Protein AF-A0A6B3GWR4-F1 (afdb_monomer_lite)

pLDDT: mean 88.77, std 10.56, range [52.94, 98.56]

Radius of gyration: 18.04 Å; chains: 1; bounding box: 40×30×46 Å

Secondary structure (DSSP, 8-state):
---HHHHTTS-HHHHHHHHHHHHH--S-SS---S-HHHHHHHHHHHHHHHHTT--HHHHHHHHHHHHHHHHHHHHHTT--

Sequence (80 aa):
WSDPKTLSAFPPELAEAMRINAERGVGYDRPRVLQVGRARDIVGRPLVAGILGQSVRPVVRDADAEFADFLVRDNRHKES

Foldseek 3Di:
DPDPVVLVVDDVVVSVVVVVCVVPPDPDPDQDFPCVVVLCVLVCQLVVCVVVVHDSVVSVVVSVVVNVVRSVVRVVVVVD

Structure (mmCIF, N/CA/C/O backbone):
data_AF-A0A6B3GWR4-F1
#
_entry.id   AF-A0A6B3GWR4-F1
#
loop_
_atom_site.group_PDB
_atom_site.id
_atom_site.type_symbol
_atom_site.label_atom_id
_atom_site.label_alt_id
_atom_site.label_comp_id
_atom_site.label_asym_id
_atom_site.label_entity_id
_atom_site.label_seq_id
_atom_site.pdbx_PDB_ins_code
_atom_site.Cartn_x
_atom_site.Cartn_y
_atom_site.Cartn_z
_atom_site.occupancy
_atom_site.B_iso_or_equiv
_atom_site.auth_seq_id
_atom_site.auth_comp_id
_atom_site.auth_asym_id
_atom_site.auth_atom_id
_atom_site.pdbx_PDB_model_nu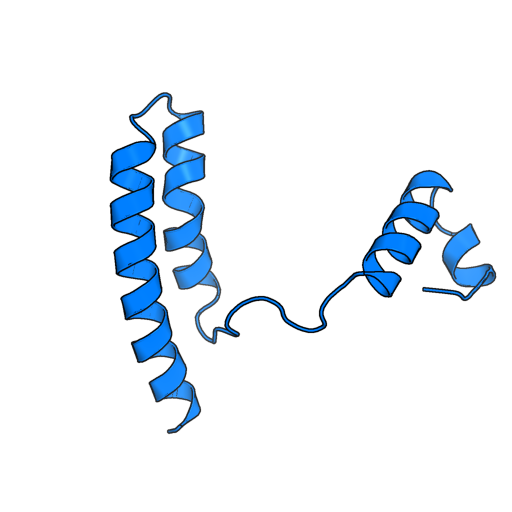m
ATOM 1 N N . TRP A 1 1 ? 10.487 -7.755 -22.872 1.00 67.12 1 TRP A N 1
ATOM 2 C CA . TRP A 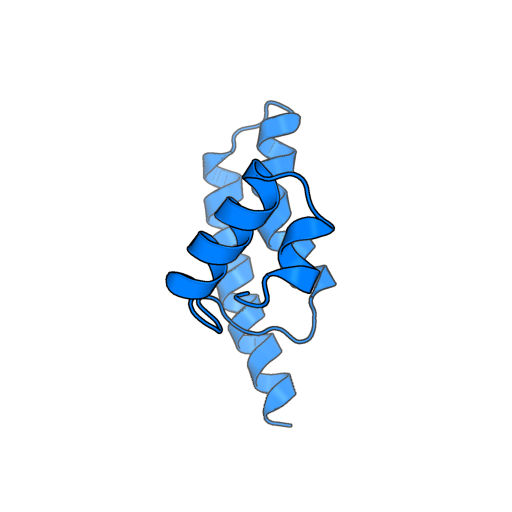1 1 ? 11.399 -6.609 -22.695 1.00 67.12 1 TRP A CA 1
ATOM 3 C C . TRP A 1 1 ? 12.763 -6.937 -23.286 1.00 67.12 1 TRP A C 1
ATOM 5 O O . TRP A 1 1 ? 13.754 -6.984 -22.575 1.00 67.12 1 TRP A O 1
ATOM 15 N N . SER A 1 2 ? 12.801 -7.220 -24.590 1.00 71.44 2 SER A N 1
ATOM 16 C CA . SER A 1 2 ? 14.004 -7.759 -25.248 1.00 71.44 2 SER A CA 1
ATOM 17 C C . SER A 1 2 ? 14.137 -7.294 -26.699 1.00 71.44 2 SER A C 1
ATOM 19 O O . SER A 1 2 ? 15.096 -7.658 -27.366 1.00 71.44 2 SER A O 1
ATOM 21 N N . ASP A 1 3 ? 13.166 -6.522 -27.200 1.00 82.25 3 ASP A N 1
ATOM 22 C CA . ASP A 1 3 ? 13.208 -5.970 -28.550 1.00 82.25 3 ASP A CA 1
ATOM 23 C C . ASP A 1 3 ? 14.113 -4.725 -28.556 1.00 82.25 3 ASP A C 1
ATOM 25 O O . ASP A 1 3 ? 13.767 -3.728 -27.911 1.00 82.25 3 ASP A O 1
ATOM 29 N N . PRO A 1 4 ? 15.243 -4.747 -29.285 1.00 74.19 4 PRO A N 1
ATOM 30 C CA . PRO A 1 4 ? 16.183 -3.632 -29.341 1.00 74.19 4 PRO A CA 1
ATOM 31 C C . PRO A 1 4 ? 15.551 -2.333 -29.853 1.00 74.19 4 PRO A C 1
ATOM 33 O O . PRO A 1 4 ? 15.925 -1.254 -29.394 1.00 74.19 4 PRO A O 1
ATOM 36 N N . LYS A 1 5 ? 14.567 -2.416 -30.764 1.00 80.12 5 LYS A N 1
ATOM 37 C CA . LYS A 1 5 ? 13.868 -1.227 -31.279 1.00 80.12 5 LYS A CA 1
ATOM 38 C C . LYS A 1 5 ? 13.041 -0.565 -30.183 1.00 80.12 5 LYS A C 1
ATOM 40 O O . LYS A 1 5 ? 13.121 0.646 -30.005 1.00 80.12 5 LYS A O 1
ATOM 45 N N . THR A 1 6 ? 12.318 -1.363 -29.402 1.00 76.00 6 THR A N 1
ATOM 46 C CA . THR A 1 6 ? 11.544 -0.882 -28.251 1.00 76.00 6 THR A CA 1
ATOM 47 C C . THR A 1 6 ? 12.451 -0.308 -27.156 1.00 76.00 6 THR A C 1
ATOM 49 O O . THR A 1 6 ? 12.135 0.732 -26.590 1.00 76.00 6 THR A O 1
ATOM 52 N N . LEU A 1 7 ? 13.602 -0.931 -26.879 1.00 75.38 7 LEU A N 1
ATOM 53 C CA . LEU A 1 7 ? 14.530 -0.459 -25.840 1.00 75.38 7 LEU A CA 1
ATOM 54 C C . LEU A 1 7 ? 15.228 0.857 -26.217 1.00 75.38 7 LEU A C 1
ATOM 56 O O . LEU A 1 7 ? 15.449 1.685 -25.341 1.00 75.38 7 LEU A O 1
ATOM 60 N N . SER A 1 8 ? 15.508 1.093 -27.506 1.00 82.00 8 SER A N 1
ATOM 61 C CA . SER A 1 8 ? 16.107 2.356 -27.974 1.00 82.00 8 SER A CA 1
ATOM 62 C C . SER A 1 8 ? 15.213 3.593 -27.801 1.00 82.00 8 SER A C 1
ATOM 64 O O . SER A 1 8 ? 15.706 4.714 -27.892 1.00 82.00 8 SER A O 1
ATOM 66 N N . ALA A 1 9 ? 13.915 3.402 -27.535 1.00 88.81 9 ALA A N 1
ATOM 67 C CA . ALA A 1 9 ? 12.971 4.489 -27.275 1.00 88.81 9 ALA A CA 1
ATOM 68 C C . ALA A 1 9 ? 13.026 5.009 -25.826 1.00 88.81 9 ALA A C 1
ATOM 70 O O . ALA A 1 9 ? 12.421 6.037 -25.520 1.00 88.81 9 ALA A O 1
ATOM 71 N N . PHE A 1 10 ? 13.733 4.312 -24.932 1.00 87.75 10 PHE A N 1
ATOM 72 C CA . PHE A 1 10 ? 13.847 4.664 -23.521 1.00 87.75 10 PHE A CA 1
ATOM 73 C C . PHE A 1 10 ? 15.291 5.034 -23.162 1.00 87.75 10 PHE A C 1
ATOM 75 O O . PHE A 1 10 ? 16.230 4.536 -23.787 1.00 87.75 10 PHE A O 1
ATOM 82 N N . PRO A 1 11 ? 15.502 5.871 -22.128 1.00 94.06 11 PRO A N 1
ATOM 83 C CA . PRO A 1 11 ? 16.826 6.065 -21.554 1.00 94.06 11 PRO A CA 1
ATOM 84 C C . PRO A 1 11 ? 17.473 4.714 -21.198 1.00 94.06 11 PRO A C 1
ATOM 86 O O . PRO A 1 11 ? 16.769 3.840 -20.679 1.00 94.06 11 PRO A O 1
ATOM 89 N N . PRO A 1 12 ? 18.791 4.535 -21.417 1.00 90.00 12 PRO A N 1
ATOM 90 C CA . PRO A 1 12 ? 19.462 3.249 -21.209 1.00 90.00 12 PRO A CA 1
ATOM 91 C C . PRO A 1 12 ? 19.228 2.640 -19.820 1.00 90.00 12 PRO A C 1
ATOM 93 O O . PRO A 1 12 ? 19.006 1.439 -19.691 1.00 90.00 12 PRO A O 1
ATOM 96 N N . GLU A 1 13 ? 19.207 3.478 -18.783 1.00 92.00 13 GLU A N 1
ATOM 97 C CA . GLU A 1 13 ? 18.980 3.061 -17.395 1.00 92.00 13 GLU A CA 1
ATOM 98 C C . GLU A 1 13 ? 17.560 2.522 -17.168 1.00 92.00 13 GLU A C 1
ATOM 100 O O . GLU A 1 13 ? 17.373 1.520 -16.478 1.00 92.00 13 GLU A O 1
ATOM 105 N N . LEU A 1 14 ? 16.553 3.149 -17.787 1.00 89.12 14 LEU A N 1
ATOM 106 C CA . LEU A 1 14 ? 15.167 2.692 -17.711 1.00 89.12 14 LEU A CA 1
ATOM 107 C C . LEU A 1 14 ? 14.987 1.374 -18.474 1.00 89.12 14 LEU A C 1
ATOM 109 O O . LEU A 1 14 ? 14.363 0.450 -17.957 1.00 89.12 14 LEU A O 1
ATOM 113 N N . ALA A 1 15 ? 15.570 1.267 -19.670 1.00 90.94 15 ALA A N 1
ATOM 114 C CA . ALA A 1 15 ? 15.545 0.050 -20.475 1.00 90.94 15 ALA A CA 1
ATOM 115 C C . ALA A 1 15 ? 16.143 -1.150 -19.715 1.00 90.94 15 ALA A C 1
ATOM 117 O O . ALA A 1 15 ? 15.545 -2.231 -19.690 1.00 90.94 15 ALA A O 1
ATOM 118 N N . GLU A 1 16 ? 17.274 -0.948 -19.035 1.00 91.12 16 GLU A N 1
ATOM 119 C CA . GLU A 1 16 ? 17.906 -1.992 -18.225 1.00 91.12 16 GLU A CA 1
ATOM 120 C C . GLU A 1 16 ? 17.078 -2.345 -16.982 1.00 91.12 16 GLU A C 1
ATOM 122 O O . GLU A 1 16 ? 16.864 -3.525 -16.697 1.00 91.12 16 GLU A O 1
ATOM 127 N N . ALA A 1 17 ? 16.525 -1.352 -16.276 1.00 90.81 17 ALA A N 1
ATOM 128 C CA . ALA A 1 17 ? 15.643 -1.599 -15.135 1.00 90.81 17 ALA A CA 1
ATOM 129 C C . ALA A 1 17 ? 14.400 -2.413 -15.532 1.00 90.81 17 ALA A C 1
ATOM 131 O O . ALA A 1 17 ? 14.001 -3.334 -14.817 1.00 90.81 17 ALA A O 1
ATOM 132 N N . MET A 1 18 ? 13.810 -2.116 -16.692 1.00 87.56 18 MET A N 1
ATOM 133 C CA . MET A 1 18 ? 12.667 -2.853 -17.234 1.00 87.56 18 MET A CA 1
ATOM 134 C C . MET A 1 18 ? 13.034 -4.288 -17.619 1.00 87.56 18 MET A C 1
ATOM 136 O O . MET A 1 18 ? 12.251 -5.202 -17.359 1.00 87.56 18 MET A O 1
ATOM 140 N N . ARG A 1 19 ? 14.226 -4.512 -18.187 1.00 88.12 19 ARG A N 1
ATOM 141 C CA . ARG A 1 19 ? 14.732 -5.858 -18.494 1.00 88.12 19 ARG A CA 1
ATOM 142 C C . ARG A 1 19 ? 14.921 -6.682 -17.221 1.00 88.12 19 ARG A C 1
ATOM 144 O O . ARG A 1 19 ? 14.371 -7.776 -17.121 1.00 88.12 19 ARG A O 1
ATOM 151 N N . ILE A 1 20 ? 15.610 -6.128 -16.220 1.00 90.81 20 ILE A N 1
ATOM 152 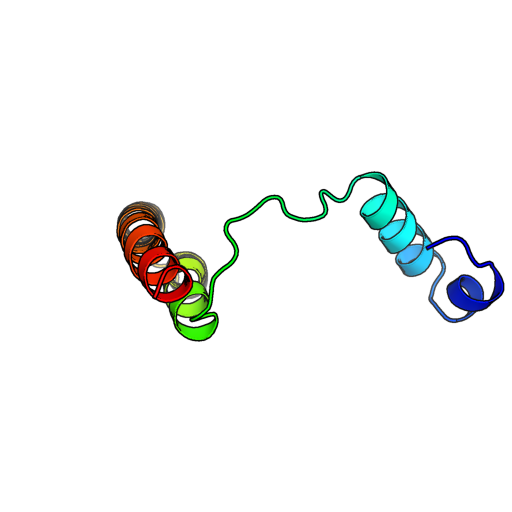C CA . ILE A 1 20 ? 15.815 -6.782 -14.918 1.00 90.81 20 ILE A CA 1
ATOM 153 C C . ILE A 1 20 ? 14.471 -7.069 -14.238 1.00 90.81 20 ILE A C 1
ATOM 155 O O . ILE A 1 20 ? 14.271 -8.156 -13.692 1.00 90.81 20 ILE A O 1
ATOM 159 N N . ASN A 1 21 ? 13.537 -6.114 -14.272 1.00 86.44 21 ASN A N 1
ATOM 160 C CA . ASN A 1 21 ? 12.202 -6.296 -13.714 1.00 86.44 21 ASN A CA 1
ATOM 161 C C . ASN A 1 21 ? 11.425 -7.401 -14.437 1.00 86.44 21 ASN A C 1
ATOM 163 O O . ASN A 1 21 ? 10.774 -8.194 -13.771 1.00 86.44 21 ASN A O 1
ATOM 167 N N . ALA A 1 22 ? 11.521 -7.498 -15.763 1.00 85.81 22 ALA A N 1
ATOM 168 C CA . ALA A 1 22 ? 10.862 -8.552 -16.528 1.00 85.81 22 ALA A CA 1
ATOM 169 C C . ALA A 1 22 ? 11.455 -9.944 -16.258 1.00 85.81 22 ALA A C 1
ATOM 171 O O . ALA A 1 22 ? 10.712 -10.918 -16.219 1.00 85.81 22 ALA A O 1
ATOM 172 N N . GLU A 1 23 ? 12.773 -10.041 -16.059 1.00 88.12 23 GLU A N 1
ATO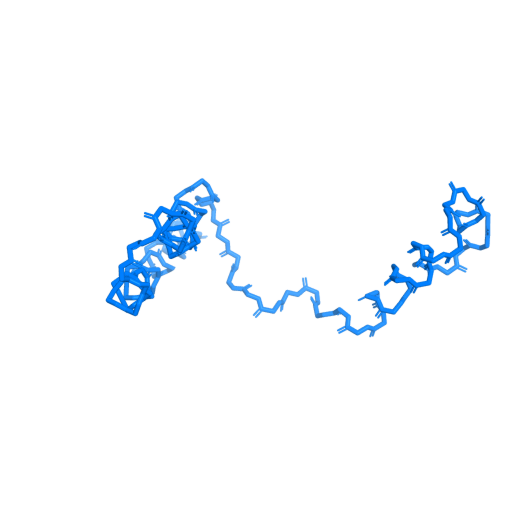M 173 C CA . GLU A 1 23 ? 13.461 -11.305 -15.754 1.00 88.12 23 GLU A CA 1
ATOM 174 C C . GLU A 1 23 ? 13.173 -11.815 -14.342 1.00 88.12 23 GLU A C 1
ATOM 176 O O . GLU A 1 23 ? 13.070 -13.019 -14.123 1.00 88.12 23 GLU A O 1
ATOM 181 N N . ARG A 1 24 ? 13.063 -10.901 -13.373 1.00 88.19 24 ARG A N 1
ATOM 182 C CA . ARG A 1 24 ? 12.865 -11.239 -11.953 1.00 88.19 24 ARG A CA 1
ATOM 183 C C . ARG A 1 24 ? 11.412 -11.133 -11.502 1.00 88.19 24 ARG A C 1
ATOM 185 O O . ARG A 1 24 ? 11.084 -11.549 -10.394 1.00 88.19 24 ARG A O 1
ATOM 192 N N . GLY A 1 25 ? 10.567 -10.516 -12.316 1.00 77.94 25 GLY A N 1
ATOM 193 C CA . GLY A 1 25 ? 9.190 -10.202 -11.983 1.00 77.94 25 GLY A CA 1
ATOM 194 C C . GLY A 1 25 ? 8.361 -11.468 -11.855 1.00 77.94 25 GLY A C 1
ATOM 195 O O . GLY A 1 25 ? 8.284 -12.278 -12.775 1.00 77.94 25 GLY A O 1
ATOM 196 N N . VAL A 1 26 ? 7.696 -11.621 -10.717 1.00 80.88 26 VAL A N 1
ATOM 197 C CA . VAL A 1 26 ? 6.664 -12.641 -10.555 1.00 80.88 26 VAL A CA 1
ATOM 198 C C . VAL A 1 26 ? 5.384 -12.085 -11.173 1.00 80.88 26 VAL A C 1
ATOM 200 O O . VAL A 1 26 ? 4.965 -10.983 -10.823 1.00 80.88 26 VAL A O 1
ATOM 203 N N . GLY A 1 27 ? 4.762 -12.831 -12.095 1.00 72.56 27 GLY A N 1
ATOM 204 C CA . GLY A 1 27 ? 3.565 -12.377 -12.824 1.00 72.56 27 GLY A CA 1
ATOM 205 C C . GLY A 1 27 ? 2.420 -11.922 -11.910 1.00 72.56 27 GLY A C 1
ATOM 206 O O . GLY A 1 27 ? 1.646 -11.040 -12.273 1.00 72.56 27 GLY A O 1
ATOM 207 N N . TYR A 1 28 ? 2.351 -12.485 -10.704 1.00 69.94 28 TYR A N 1
ATOM 208 C CA . TYR A 1 28 ? 1.662 -11.909 -9.557 1.00 69.94 28 TYR A CA 1
ATOM 209 C C . TYR A 1 28 ? 2.333 -12.416 -8.270 1.00 69.94 28 TYR A C 1
ATOM 211 O O . TYR A 1 28 ? 2.440 -13.618 -8.051 1.00 69.94 28 TYR A O 1
ATOM 219 N N . ASP A 1 29 ? 2.802 -11.509 -7.418 1.00 70.44 29 ASP A N 1
ATOM 220 C CA . ASP A 1 29 ? 3.343 -11.818 -6.083 1.00 70.44 29 ASP A CA 1
ATOM 221 C C . ASP A 1 29 ? 2.325 -11.536 -4.965 1.00 70.44 29 ASP A C 1
ATOM 223 O O . ASP A 1 29 ? 2.479 -11.990 -3.834 1.00 70.44 29 ASP A O 1
ATOM 227 N N . ARG A 1 30 ? 1.275 -10.774 -5.285 1.00 74.44 30 ARG A N 1
ATOM 228 C CA . ARG A 1 30 ? 0.279 -10.263 -4.344 1.00 74.44 30 ARG A CA 1
ATOM 229 C C . ARG A 1 30 ? -1.135 -10.685 -4.733 1.00 74.44 30 ARG A C 1
ATOM 231 O O . ARG A 1 30 ? -1.404 -10.946 -5.910 1.00 74.44 30 ARG A O 1
ATOM 238 N N . PRO A 1 31 ? -2.065 -10.710 -3.765 1.00 80.75 31 PRO A N 1
ATOM 239 C CA . PRO A 1 31 ? -3.465 -11.000 -4.027 1.00 80.75 31 PRO A CA 1
ATOM 240 C C . PRO A 1 31 ? -4.039 -10.074 -5.100 1.00 80.75 31 PRO A C 1
ATOM 242 O O . PRO A 1 31 ? -3.897 -8.851 -5.040 1.00 80.75 31 PRO A O 1
ATOM 245 N N . ARG A 1 32 ? -4.725 -10.660 -6.083 1.00 87.06 32 ARG A N 1
ATOM 246 C CA . ARG A 1 32 ? -5.533 -9.889 -7.032 1.00 87.06 32 ARG A CA 1
ATOM 247 C C . ARG A 1 32 ? -6.768 -9.395 -6.304 1.00 87.06 32 ARG A C 1
ATOM 249 O O . ARG A 1 32 ? -7.388 -10.182 -5.598 1.00 87.06 32 ARG A O 1
ATOM 256 N N . VAL A 1 33 ? -7.158 -8.149 -6.520 1.00 90.25 33 VAL A N 1
ATOM 257 C CA . VAL A 1 33 ? -8.316 -7.548 -5.850 1.00 90.25 33 VAL A CA 1
ATOM 258 C C . VAL A 1 33 ? -9.237 -6.908 -6.880 1.00 90.25 33 VAL A C 1
ATOM 260 O O . VAL A 1 33 ? -8.753 -6.365 -7.874 1.00 90.25 33 VAL A O 1
ATOM 263 N N . LEU A 1 34 ? -10.548 -6.993 -6.673 1.00 90.75 34 LEU A N 1
ATOM 264 C CA . LEU A 1 34 ? -11.552 -6.322 -7.498 1.00 90.75 34 LEU A CA 1
ATOM 265 C C . LEU A 1 34 ? -11.658 -4.851 -7.085 1.00 90.75 34 LEU A C 1
ATOM 267 O O . LEU A 1 34 ? -11.609 -3.950 -7.923 1.00 90.75 34 LEU A O 1
ATOM 271 N N . GLN A 1 35 ? -11.730 -4.589 -5.780 1.00 92.19 35 GLN A N 1
ATOM 272 C CA . GLN A 1 35 ? -11.878 -3.242 -5.231 1.00 92.19 35 GLN A CA 1
ATOM 273 C C . GLN A 1 35 ? -10.518 -2.556 -5.013 1.00 92.19 35 GLN A C 1
ATOM 275 O O . GLN A 1 35 ? -10.078 -2.315 -3.888 1.00 92.19 35 GLN A O 1
ATOM 280 N N . VAL A 1 36 ? -9.845 -2.204 -6.114 1.00 92.44 36 VAL A N 1
ATOM 281 C CA . VAL A 1 36 ? -8.493 -1.604 -6.104 1.00 92.44 36 VAL A CA 1
ATOM 282 C C . VAL A 1 36 ? -8.412 -0.314 -5.279 1.00 92.44 36 VAL A C 1
ATOM 284 O O . VAL A 1 36 ? -7.419 -0.098 -4.588 1.00 92.44 36 VAL A O 1
ATOM 287 N N . GLY A 1 37 ? -9.441 0.540 -5.330 1.00 94.62 37 GLY A N 1
ATOM 288 C CA . GLY A 1 37 ? -9.483 1.777 -4.541 1.00 94.62 37 GLY A CA 1
ATOM 289 C C . GLY A 1 37 ? -9.414 1.495 -3.042 1.00 94.62 37 GLY A C 1
ATOM 290 O O . GLY A 1 37 ? -8.530 2.002 -2.359 1.00 94.62 37 GLY A O 1
ATOM 291 N N . ARG A 1 38 ? -10.257 0.573 -2.558 1.00 94.31 38 ARG A N 1
ATOM 292 C CA . ARG A 1 38 ? -10.277 0.197 -1.141 1.00 94.31 38 ARG A CA 1
ATOM 293 C C . ARG A 1 38 ? -8.959 -0.426 -0.694 1.00 94.31 38 ARG A C 1
ATOM 295 O O . ARG A 1 38 ? -8.460 -0.089 0.374 1.00 94.31 38 ARG A O 1
ATOM 302 N N . ALA A 1 39 ? -8.379 -1.295 -1.521 1.00 95.38 39 ALA A N 1
ATOM 303 C CA . ALA A 1 39 ? -7.065 -1.866 -1.253 1.00 95.38 39 ALA A CA 1
ATOM 304 C C . ALA A 1 39 ? -6.000 -0.772 -1.067 1.00 95.38 39 ALA A C 1
ATOM 306 O O . ALA A 1 39 ? -5.235 -0.825 -0.106 1.00 95.38 39 ALA A O 1
ATOM 307 N N . ARG A 1 40 ? -5.980 0.237 -1.954 1.00 96.25 40 ARG A N 1
ATOM 308 C CA . ARG A 1 40 ? -5.044 1.373 -1.896 1.00 96.25 40 ARG A CA 1
ATOM 309 C C . ARG A 1 40 ? -5.218 2.216 -0.641 1.00 96.25 40 ARG A C 1
ATOM 311 O O . ARG A 1 40 ? -4.214 2.577 -0.035 1.00 96.25 40 ARG A O 1
ATOM 318 N N . ASP A 1 41 ? -6.454 2.484 -0.236 1.00 97.19 41 ASP A N 1
ATOM 319 C CA . ASP A 1 41 ? -6.726 3.264 0.973 1.00 97.19 41 ASP A CA 1
ATOM 320 C C . ASP A 1 41 ? -6.166 2.570 2.220 1.00 97.19 41 ASP A C 1
ATOM 322 O O . ASP A 1 41 ? -5.525 3.208 3.057 1.00 97.19 41 ASP A O 1
ATOM 326 N N . ILE A 1 42 ? -6.343 1.247 2.322 1.00 97.62 42 ILE A N 1
ATOM 327 C CA . ILE A 1 42 ? -5.844 0.461 3.456 1.00 97.62 42 ILE A CA 1
ATOM 328 C C . ILE A 1 42 ? -4.309 0.465 3.479 1.00 97.62 42 ILE A C 1
ATOM 330 O O . ILE A 1 42 ? -3.711 0.871 4.477 1.00 97.62 42 ILE A O 1
ATOM 334 N N . VAL A 1 43 ? -3.654 0.076 2.377 1.00 95.81 43 VAL A N 1
ATOM 335 C CA . VAL A 1 43 ? -2.180 -0.037 2.329 1.00 95.81 43 VAL A CA 1
ATOM 336 C C . VAL A 1 43 ? -1.467 1.319 2.317 1.00 95.81 43 VAL A C 1
ATOM 338 O O . VAL A 1 43 ? -0.291 1.401 2.667 1.00 95.81 43 VAL A O 1
ATOM 341 N N . GLY A 1 44 ? -2.157 2.390 1.921 1.00 97.75 44 GLY A N 1
ATOM 342 C CA . GLY A 1 44 ? -1.623 3.751 1.889 1.00 97.75 44 GLY A CA 1
ATOM 343 C C . GLY A 1 44 ? -1.585 4.428 3.259 1.00 97.75 44 GLY A C 1
ATOM 344 O O . GLY A 1 44 ? -0.765 5.319 3.479 1.00 97.75 44 GLY A O 1
ATOM 345 N N . ARG A 1 45 ? -2.418 3.997 4.214 1.00 98.38 45 ARG A N 1
ATOM 346 C CA . ARG A 1 45 ? -2.496 4.608 5.552 1.00 98.38 45 ARG A CA 1
ATOM 347 C C . ARG A 1 45 ? -1.147 4.705 6.278 1.00 98.38 45 ARG A C 1
ATOM 349 O O . ARG A 1 45 ? -0.845 5.789 6.776 1.00 98.38 45 ARG A O 1
ATOM 356 N N . PRO A 1 46 ? -0.307 3.652 6.340 1.00 98.56 46 PRO A N 1
ATOM 357 C CA . PRO A 1 46 ? 1.007 3.757 6.974 1.00 98.56 46 PRO A CA 1
ATOM 358 C C . PRO A 1 46 ? 1.943 4.781 6.319 1.00 98.56 46 PRO A C 1
ATOM 360 O O . PRO A 1 46 ? 2.692 5.455 7.023 1.00 98.56 46 PRO A O 1
ATOM 363 N N . LEU A 1 47 ? 1.885 4.923 4.988 1.00 98.00 47 LEU A N 1
ATOM 364 C CA . LEU A 1 47 ? 2.669 5.914 4.240 1.00 98.00 47 LEU A CA 1
ATOM 365 C C . LEU A 1 47 ? 2.241 7.335 4.609 1.00 98.00 47 LEU A C 1
ATOM 367 O O . LEU A 1 47 ? 3.088 8.171 4.918 1.00 98.00 47 LEU A O 1
ATOM 371 N N . VAL A 1 48 ? 0.930 7.589 4.638 1.00 98.38 48 VAL A N 1
ATOM 372 C CA . VAL A 1 48 ? 0.374 8.885 5.054 1.00 98.38 48 VAL A CA 1
ATOM 373 C C . VAL A 1 48 ? 0.765 9.203 6.498 1.00 98.38 48 VAL A C 1
ATOM 375 O O . VAL A 1 48 ? 1.230 10.306 6.768 1.00 98.38 48 VAL A O 1
ATOM 378 N N . ALA A 1 49 ? 0.663 8.232 7.410 1.00 98.44 49 ALA A N 1
ATOM 379 C CA . ALA A 1 49 ? 1.088 8.404 8.798 1.00 98.44 49 ALA A CA 1
ATOM 380 C C . ALA A 1 49 ? 2.573 8.793 8.902 1.00 98.44 49 ALA A C 1
ATOM 382 O O . ALA A 1 49 ? 2.915 9.712 9.644 1.00 98.44 49 ALA A O 1
ATOM 383 N N . GLY A 1 50 ? 3.446 8.149 8.120 1.00 98.44 50 GLY A N 1
ATOM 384 C CA . GLY A 1 50 ? 4.868 8.491 8.061 1.00 98.44 50 GLY A CA 1
ATOM 385 C C . GLY A 1 50 ? 5.122 9.914 7.556 1.00 98.44 50 GLY A C 1
ATOM 386 O O . GLY A 1 50 ? 5.884 10.650 8.177 1.00 98.44 50 GLY A O 1
ATOM 387 N N . ILE A 1 51 ? 4.444 10.326 6.479 1.00 98.38 51 ILE A N 1
ATOM 388 C CA . ILE A 1 51 ? 4.545 11.686 5.915 1.00 98.38 51 ILE A CA 1
ATOM 389 C C . ILE A 1 51 ? 4.100 12.747 6.931 1.00 98.38 51 ILE A C 1
ATOM 391 O O . ILE A 1 51 ? 4.716 13.804 7.032 1.00 98.38 51 ILE A O 1
ATOM 395 N N . LEU A 1 52 ? 3.050 12.459 7.702 1.00 98.38 52 LEU A N 1
ATOM 396 C CA . LEU A 1 52 ? 2.498 13.370 8.708 1.00 98.38 52 LEU A CA 1
ATOM 397 C C . LEU A 1 52 ? 3.248 13.336 10.053 1.00 98.38 52 LEU A C 1
ATOM 399 O O . LEU A 1 52 ? 2.821 13.997 10.998 1.00 98.38 52 LEU A O 1
ATOM 403 N N . GLY A 1 53 ? 4.332 12.562 10.175 1.00 98.06 53 GLY A N 1
ATOM 404 C CA . GLY A 1 53 ? 5.097 12.440 11.422 1.00 98.06 53 GLY A CA 1
ATOM 405 C C . GLY A 1 53 ? 4.361 11.696 12.545 1.00 98.06 53 GLY A C 1
ATOM 406 O O . GLY A 1 53 ? 4.678 11.873 13.720 1.00 98.06 53 GLY A O 1
ATOM 407 N N . GLN A 1 54 ? 3.366 10.875 12.208 1.00 98.06 54 GLN A N 1
ATOM 408 C CA . GLN A 1 54 ? 2.590 10.081 13.160 1.00 98.06 54 GLN A CA 1
ATOM 409 C C . GLN A 1 54 ? 3.281 8.747 13.492 1.00 98.06 54 GLN A C 1
ATOM 411 O O . GLN A 1 54 ? 4.210 8.300 12.817 1.00 98.06 54 GLN A O 1
ATOM 416 N N . SER A 1 55 ? 2.797 8.059 14.532 1.00 97.50 55 SER A N 1
ATOM 417 C CA . SER A 1 55 ? 3.294 6.724 14.882 1.00 97.50 55 SER A CA 1
ATOM 418 C C . SER A 1 55 ? 2.886 5.691 13.827 1.00 97.50 55 SER A C 1
ATOM 420 O O . SER A 1 55 ? 1.720 5.318 13.720 1.00 97.50 55 SER A O 1
ATOM 422 N N . VAL A 1 56 ? 3.860 5.198 13.059 1.00 98.31 56 VAL A N 1
ATOM 423 C CA . VAL A 1 56 ? 3.619 4.282 11.930 1.00 98.31 56 VAL A CA 1
ATOM 424 C C . VAL A 1 56 ? 3.300 2.855 12.385 1.00 98.31 56 VAL A C 1
ATOM 426 O O . VAL A 1 56 ? 2.418 2.215 11.824 1.00 98.31 56 VAL A O 1
ATOM 429 N N . ARG A 1 57 ? 3.983 2.341 13.418 1.00 98.19 57 ARG A N 1
ATOM 430 C CA . ARG A 1 57 ? 3.833 0.944 13.880 1.00 98.19 57 ARG A CA 1
ATOM 431 C C . ARG A 1 57 ? 2.384 0.524 14.181 1.00 98.19 57 ARG A C 1
ATOM 433 O O . ARG A 1 57 ? 1.980 -0.516 13.666 1.00 98.19 57 ARG A O 1
ATOM 440 N N . PRO A 1 58 ? 1.596 1.271 14.980 1.00 98.12 58 PRO A N 1
ATOM 441 C CA . PRO A 1 58 ? 0.206 0.896 15.225 1.00 98.12 58 PRO A CA 1
ATOM 442 C C . PRO A 1 58 ? -0.636 0.962 13.944 1.00 98.12 58 PRO A C 1
ATOM 444 O O . PRO A 1 58 ? -1.427 0.060 13.700 1.00 98.12 58 PRO A O 1
ATOM 447 N N . VAL A 1 59 ? -0.401 1.956 13.079 1.00 98.44 59 VAL A N 1
ATOM 448 C CA . VAL A 1 59 ? -1.134 2.106 11.811 1.00 98.44 59 VAL A CA 1
ATOM 449 C C . VAL A 1 59 ? -0.856 0.943 10.860 1.00 98.44 59 VAL A C 1
ATOM 451 O O . VAL A 1 59 ? -1.787 0.470 10.216 1.00 98.44 5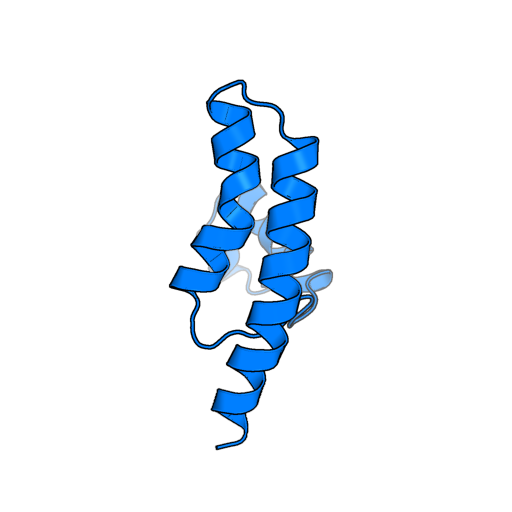9 VAL A O 1
ATOM 454 N N . VAL A 1 60 ? 0.391 0.461 10.794 1.00 98.38 60 VAL A N 1
ATOM 455 C CA . VAL A 1 60 ? 0.766 -0.735 10.020 1.00 98.38 60 VAL A CA 1
ATOM 456 C C . VAL A 1 60 ? 0.006 -1.956 10.513 1.00 98.38 60 VAL A C 1
ATOM 458 O O . VAL A 1 60 ? -0.611 -2.631 9.702 1.00 98.38 60 VAL A O 1
ATOM 461 N N . ARG A 1 61 ? 0.014 -2.222 11.825 1.00 98.31 61 ARG A N 1
ATOM 462 C CA . ARG A 1 61 ? -0.687 -3.380 12.400 1.00 98.31 61 ARG A CA 1
ATOM 463 C C . ARG A 1 61 ? -2.182 -3.344 12.075 1.00 98.31 61 ARG A C 1
ATOM 465 O O . ARG A 1 61 ? -2.752 -4.356 11.688 1.00 98.31 61 ARG A O 1
ATOM 472 N N . ASP A 1 62 ? -2.804 -2.180 12.225 1.00 98.25 62 ASP A N 1
ATOM 473 C CA . ASP A 1 62 ? -4.241 -2.042 11.999 1.00 98.25 62 ASP A CA 1
ATOM 474 C C . ASP A 1 62 ? -4.588 -2.137 10.501 1.00 98.25 62 ASP A C 1
ATOM 476 O O . ASP A 1 62 ? -5.605 -2.724 10.139 1.00 98.25 62 ASP A O 1
ATOM 480 N N . ALA A 1 63 ? -3.745 -1.584 9.621 1.00 98.25 63 ALA A N 1
ATOM 481 C CA . ALA A 1 63 ? -3.912 -1.703 8.173 1.00 98.25 63 ALA A CA 1
ATOM 482 C C . ALA A 1 63 ? -3.696 -3.143 7.680 1.00 98.25 63 ALA A C 1
ATOM 484 O O . ALA A 1 63 ? -4.418 -3.587 6.796 1.00 98.25 63 ALA A O 1
ATOM 485 N N . ASP A 1 64 ? -2.741 -3.875 8.256 1.00 97.44 64 ASP A N 1
ATOM 486 C CA . ASP A 1 64 ? -2.476 -5.281 7.937 1.00 97.44 64 ASP A CA 1
ATOM 487 C C . ASP A 1 64 ? -3.683 -6.172 8.268 1.00 97.44 64 ASP A C 1
ATOM 489 O O . ASP A 1 64 ? -4.190 -6.880 7.395 1.00 97.44 64 ASP A O 1
ATOM 493 N N . ALA A 1 65 ? -4.219 -6.047 9.488 1.00 98.00 65 ALA A N 1
ATOM 494 C CA . ALA A 1 65 ? -5.413 -6.779 9.910 1.00 98.00 65 ALA A CA 1
ATOM 495 C C . ALA A 1 65 ? -6.626 -6.460 9.018 1.00 98.00 65 ALA A C 1
ATOM 497 O O . ALA A 1 65 ? -7.311 -7.363 8.537 1.00 98.00 65 ALA A O 1
ATOM 498 N N . GLU A 1 66 ? -6.865 -5.177 8.731 1.00 97.75 66 GLU A N 1
ATOM 499 C CA . GLU A 1 66 ? -7.968 -4.774 7.856 1.00 97.75 66 GLU A CA 1
ATOM 500 C C . GLU A 1 66 ? -7.784 -5.279 6.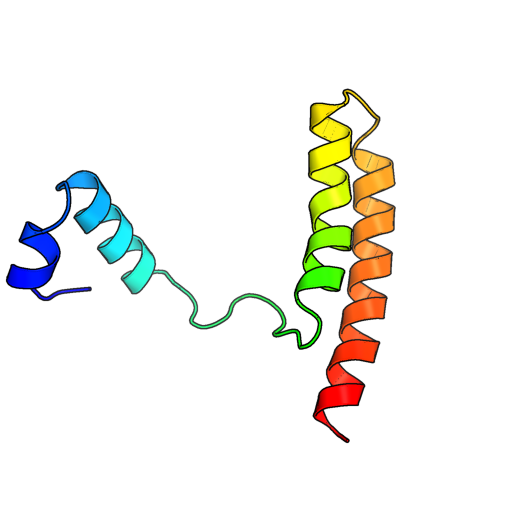418 1.00 97.75 66 GLU A C 1
ATOM 502 O O . GLU A 1 66 ? -8.759 -5.665 5.764 1.00 97.75 66 GLU A O 1
ATOM 507 N N . PHE A 1 67 ? -6.548 -5.289 5.911 1.00 96.62 67 PHE A N 1
ATOM 508 C CA . PHE A 1 67 ? -6.260 -5.780 4.571 1.00 96.62 67 PHE A CA 1
ATOM 509 C C . PHE A 1 67 ? -6.514 -7.285 4.470 1.00 96.62 67 PHE A C 1
ATOM 511 O O . PHE A 1 67 ? -7.130 -7.724 3.500 1.00 96.62 67 PHE A O 1
ATOM 518 N N . ALA A 1 68 ? -6.137 -8.068 5.485 1.00 95.38 68 ALA A N 1
ATOM 519 C CA . ALA A 1 68 ? -6.446 -9.496 5.540 1.00 95.38 68 ALA A CA 1
ATOM 520 C C . ALA A 1 68 ? -7.964 -9.759 5.445 1.00 95.38 68 ALA A C 1
ATOM 522 O O . ALA A 1 68 ? -8.410 -10.535 4.595 1.00 95.38 68 ALA A O 1
ATOM 523 N N . ASP A 1 69 ? -8.773 -9.040 6.228 1.00 95.88 69 ASP A N 1
ATOM 524 C CA . ASP A 1 69 ? -10.239 -9.152 6.196 1.00 95.88 69 ASP A CA 1
ATOM 525 C C . ASP A 1 69 ? -10.846 -8.679 4.869 1.00 95.88 69 ASP A C 1
ATOM 527 O O . ASP A 1 69 ? -11.865 -9.195 4.391 1.00 95.88 69 ASP A O 1
ATOM 531 N N . PHE A 1 70 ? -10.257 -7.647 4.269 1.00 95.50 70 PHE A N 1
ATOM 532 C CA . PHE A 1 70 ? -10.640 -7.167 2.949 1.00 95.50 70 PHE A CA 1
ATOM 533 C C . PHE A 1 70 ? -10.430 -8.247 1.880 1.00 95.50 70 PHE A C 1
ATOM 535 O O . PHE A 1 70 ? -11.353 -8.511 1.112 1.00 95.50 70 PHE A O 1
ATOM 542 N N . LEU A 1 71 ? -9.276 -8.921 1.868 1.00 93.31 71 LEU A N 1
ATOM 543 C CA . LEU A 1 71 ? -8.961 -9.956 0.878 1.00 93.31 71 LEU A CA 1
ATOM 544 C C . LEU A 1 71 ? -9.938 -11.135 0.918 1.00 93.31 71 LEU A C 1
ATOM 546 O O . LEU A 1 71 ? -10.337 -11.637 -0.133 1.00 93.31 71 LEU A O 1
ATOM 550 N N . VAL A 1 72 ? -10.361 -11.557 2.114 1.00 92.69 72 VAL A N 1
ATOM 551 C CA . VAL A 1 72 ? -11.368 -12.621 2.269 1.00 92.69 72 VAL A CA 1
ATOM 552 C C . VAL A 1 72 ? -12.694 -12.213 1.623 1.00 92.69 72 VAL A C 1
ATOM 554 O O . VAL A 1 72 ? -13.299 -12.999 0.895 1.00 92.69 72 VAL A O 1
ATOM 557 N N . ARG A 1 73 ? -13.149 -10.978 1.862 1.00 90.12 73 ARG A N 1
ATOM 558 C CA . ARG A 1 73 ? -14.416 -10.466 1.314 1.00 90.12 73 ARG A CA 1
ATOM 559 C C . ARG A 1 73 ? -14.349 -10.241 -0.194 1.00 90.12 73 ARG A C 1
ATOM 561 O O . ARG A 1 73 ? -15.260 -10.646 -0.907 1.00 90.12 73 ARG A O 1
ATOM 568 N N . ASP A 1 74 ? -13.270 -9.638 -0.677 1.00 89.56 74 ASP A N 1
ATOM 569 C CA . ASP A 1 74 ? -13.069 -9.347 -2.098 1.00 89.56 74 ASP A CA 1
ATOM 570 C C . ASP A 1 74 ? -12.962 -10.633 -2.938 1.00 89.56 74 ASP A C 1
ATOM 572 O O . ASP A 1 74 ? -13.511 -10.701 -4.036 1.00 89.56 74 ASP A O 1
ATOM 576 N N . ASN A 1 75 ? -12.364 -11.699 -2.393 1.00 81.12 75 ASN A N 1
ATOM 577 C CA . ASN A 1 75 ? -12.348 -13.004 -3.057 1.00 81.12 75 ASN A CA 1
ATOM 578 C C . ASN A 1 75 ? -13.732 -13.658 -3.146 1.00 81.12 75 ASN A C 1
ATOM 580 O O . ASN A 1 75 ? -14.040 -14.232 -4.186 1.00 81.12 75 ASN A O 1
ATOM 584 N N . ARG A 1 76 ? -14.598 -13.530 -2.131 1.00 78.88 76 ARG A N 1
ATOM 585 C CA . ARG A 1 76 ? -15.976 -14.061 -2.205 1.00 78.88 76 ARG A CA 1
ATOM 586 C C . ARG A 1 76 ? -16.782 -13.432 -3.343 1.00 78.88 76 ARG A C 1
ATOM 588 O O . ARG A 1 76 ? -17.577 -14.116 -3.975 1.00 78.88 76 ARG A O 1
ATOM 595 N N . HIS A 1 77 ? -16.533 -12.159 -3.652 1.00 70.25 77 HIS A N 1
ATOM 596 C CA . HIS A 1 77 ? -17.148 -11.488 -4.800 1.00 70.25 77 HIS A CA 1
ATOM 597 C C . HIS A 1 77 ? -16.665 -12.008 -6.163 1.00 70.25 77 HIS A C 1
ATOM 599 O O . HIS A 1 77 ? -17.330 -11.744 -7.156 1.00 70.25 77 HIS A O 1
ATOM 605 N N . LYS A 1 78 ? -15.535 -12.728 -6.240 1.00 61.09 78 LYS A N 1
ATOM 606 C CA . LYS A 1 78 ? -15.088 -13.389 -7.480 1.00 61.09 78 LYS A CA 1
ATOM 607 C C . LYS A 1 78 ? -15.730 -14.755 -7.710 1.00 61.09 78 LYS A C 1
ATOM 609 O O . LYS A 1 78 ? -15.706 -15.230 -8.838 1.00 61.09 78 LYS A O 1
ATOM 614 N N . GLU A 1 79 ? -16.206 -15.406 -6.650 1.00 61.50 79 GLU A N 1
ATOM 615 C CA . GLU A 1 79 ? -16.814 -16.745 -6.704 1.00 61.50 79 GLU A CA 1
ATOM 616 C C . GLU A 1 79 ? -18.337 -16.703 -6.933 1.00 61.50 79 GLU A C 1
ATOM 618 O O . GLU A 1 79 ? -18.949 -17.753 -7.120 1.00 61.50 79 GLU A O 1
ATOM 623 N N . SER A 1 80 ? -18.936 -15.506 -6.901 1.00 52.94 80 SER A N 1
ATOM 624 C CA . SER A 1 80 ? -20.363 -15.246 -7.165 1.00 52.94 80 SER A CA 1
ATOM 625 C C . SER A 1 80 ? -20.584 -14.815 -8.610 1.00 52.94 80 SER A C 1
ATOM 627 O O . SER A 1 80 ? -21.619 -15.216 -9.182 1.00 52.94 80 SER A O 1
#